Protein AF-A0A3N5W233-F1 (afdb_monomer_lite)

Radius of gyration: 15.21 Å; chains: 1; bounding box: 28×37×39 Å

pLDDT: mean 80.64, std 17.92, range [35.38, 94.81]

Foldseek 3Di:
DDPVQQCQQDDLVLPQQLCQAFAFSNSDGDNDDDPGRPHDVNDVHQDAQCDAQSGRARREDCDDDNRHQWHADSVVRDIDGCNDDDVPPPDDDDD

Sequence (95 aa):
MDPSADHQIPGVDRIAKQLTQYTDRQGNPQTMKDTSHIYGPYLRAIPPQPVGPGQGNTRIASQDAEDVGWIYTPASGQIQANLGITEATAKAVEH

Structure (mmCIF, N/CA/C/O backbone):
data_AF-A0A3N5W233-F1
#
_entry.id   AF-A0A3N5W233-F1
#
loop_
_atom_site.group_PDB
_atom_site.id
_atom_site.type_symbol
_atom_site.label_atom_id
_atom_site.label_alt_id
_atom_site.label_comp_id
_atom_site.label_asym_id
_atom_site.label_entity_id
_atom_site.label_seq_id
_atom_site.pdbx_PDB_ins_code
_atom_site.Cartn_x
_atom_site.Cartn_y
_atom_site.Cartn_z
_atom_site.occupancy
_atom_site.B_iso_or_equiv
_atom_site.auth_seq_id
_atom_site.auth_comp_id
_atom_site.auth_asym_id
_atom_site.auth_atom_id
_atom_site.pdbx_PDB_model_num
ATOM 1 N N . MET A 1 1 ? 15.773 14.139 -23.131 1.00 43.06 1 MET A N 1
ATOM 2 C CA . MET A 1 1 ? 15.397 13.139 -22.114 1.00 43.06 1 MET A CA 1
ATOM 3 C C . MET A 1 1 ? 15.306 13.890 -20.807 1.00 43.06 1 MET A C 1
ATOM 5 O O . MET A 1 1 ? 16.306 14.467 -20.408 1.00 43.06 1 MET A O 1
ATOM 9 N N . ASP A 1 2 ? 14.105 14.011 -20.251 1.00 46.72 2 ASP A N 1
ATOM 10 C CA . ASP A 1 2 ? 13.873 14.742 -19.006 1.00 46.72 2 ASP A CA 1
ATOM 11 C C . ASP A 1 2 ? 14.276 13.850 -17.815 1.00 46.72 2 ASP A C 1
ATOM 13 O O . ASP A 1 2 ? 13.675 12.786 -17.642 1.00 46.72 2 ASP A O 1
ATOM 17 N N . PRO A 1 3 ? 15.294 14.224 -17.019 1.00 51.47 3 PRO A N 1
ATOM 18 C CA . PRO A 1 3 ? 15.717 13.454 -15.852 1.00 51.47 3 PRO 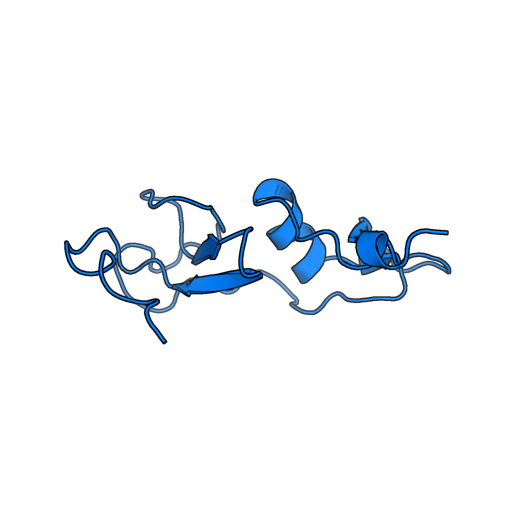A CA 1
ATOM 19 C C . PRO A 1 3 ? 14.697 13.469 -14.696 1.00 51.47 3 PRO A C 1
ATOM 21 O O . PRO A 1 3 ? 14.880 12.724 -13.736 1.00 51.47 3 PRO A O 1
ATOM 24 N N . SER A 1 4 ? 13.610 14.253 -14.767 1.00 54.88 4 SER A N 1
ATOM 25 C CA . SER A 1 4 ? 12.554 14.248 -13.737 1.00 54.88 4 SER A CA 1
ATOM 26 C C . SER A 1 4 ? 11.594 13.057 -13.821 1.00 54.88 4 SER A C 1
ATOM 28 O O . SER A 1 4 ? 10.839 12.823 -12.881 1.00 54.88 4 SER A O 1
ATOM 30 N N . ALA A 1 5 ? 11.604 12.281 -14.911 1.00 49.09 5 ALA A N 1
ATOM 31 C CA . ALA A 1 5 ? 10.666 11.167 -15.092 1.00 49.09 5 ALA A CA 1
ATOM 32 C C . ALA A 1 5 ? 11.074 9.866 -14.368 1.00 49.09 5 ALA A C 1
ATOM 34 O O . ALA A 1 5 ? 10.263 8.948 -14.273 1.00 49.09 5 ALA A O 1
ATOM 35 N N . ASP A 1 6 ? 12.305 9.775 -13.850 1.00 52.38 6 ASP A N 1
ATOM 36 C CA . ASP A 1 6 ? 12.841 8.550 -13.230 1.00 52.38 6 ASP A CA 1
ATOM 37 C C . ASP A 1 6 ? 12.313 8.288 -11.800 1.00 52.38 6 ASP A C 1
ATOM 39 O O . ASP A 1 6 ? 12.488 7.191 -11.278 1.00 52.38 6 ASP A O 1
ATOM 43 N N . HIS A 1 7 ? 11.627 9.250 -11.170 1.00 56.12 7 HIS A N 1
ATOM 44 C CA . HIS A 1 7 ? 11.050 9.101 -9.825 1.00 56.12 7 HIS A CA 1
ATOM 45 C C . HIS A 1 7 ? 9.551 9.415 -9.829 1.00 56.12 7 HIS A C 1
ATOM 47 O O . HIS A 1 7 ? 9.091 10.342 -9.163 1.00 56.12 7 HIS A O 1
ATOM 53 N N . GLN A 1 8 ? 8.763 8.659 -10.597 1.00 62.66 8 GLN A N 1
ATOM 54 C CA . GLN A 1 8 ? 7.311 8.750 -10.455 1.00 62.66 8 GLN A CA 1
ATOM 55 C C . GLN A 1 8 ? 6.912 8.225 -9.079 1.00 62.66 8 GLN A C 1
ATOM 57 O O . GLN A 1 8 ? 7.057 7.034 -8.791 1.00 62.66 8 GLN A O 1
ATOM 62 N N . ILE A 1 9 ? 6.416 9.122 -8.225 1.00 68.94 9 ILE A N 1
ATOM 63 C CA . ILE A 1 9 ? 5.939 8.716 -6.911 1.00 68.94 9 ILE A CA 1
ATOM 64 C C 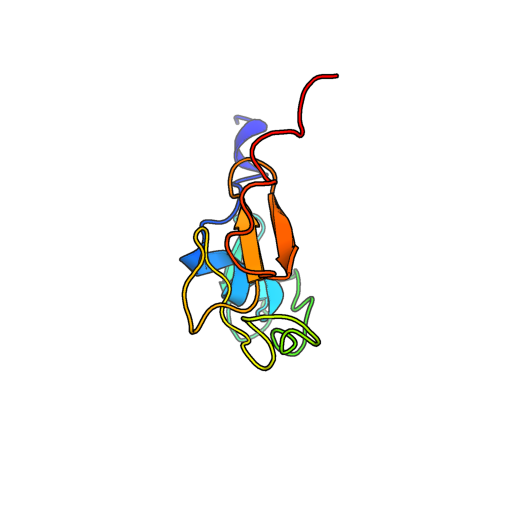. ILE A 1 9 ? 4.724 7.798 -7.113 1.00 68.94 9 ILE A C 1
ATOM 66 O O . ILE A 1 9 ? 3.8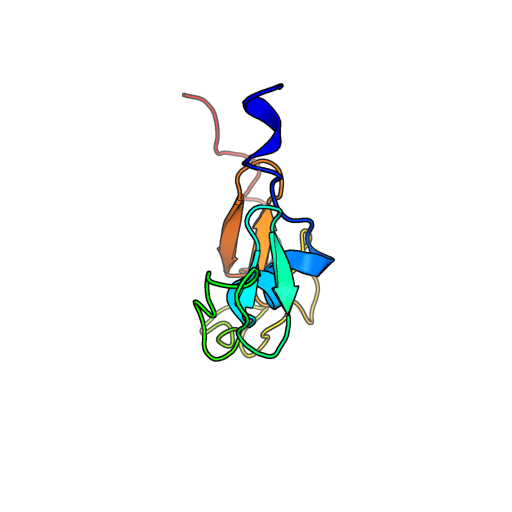14 8.143 -7.875 1.00 68.94 9 ILE A O 1
ATOM 70 N N . PRO A 1 10 ? 4.715 6.608 -6.493 1.00 73.00 10 PRO A N 1
ATOM 71 C CA . PRO A 1 10 ? 3.625 5.664 -6.648 1.00 73.00 10 PRO A CA 1
ATOM 72 C C . PRO A 1 10 ? 2.258 6.268 -6.345 1.00 73.00 10 PRO A C 1
ATOM 74 O O . PRO A 1 10 ? 2.078 7.009 -5.386 1.00 73.00 10 PRO A O 1
ATOM 77 N N . GLY A 1 11 ? 1.255 5.883 -7.130 1.00 80.94 11 GLY A N 1
ATOM 78 C CA . GLY A 1 11 ? -0.131 6.031 -6.701 1.00 80.94 11 GLY A CA 1
ATOM 79 C C . GLY A 1 11 ? -0.440 5.070 -5.550 1.00 80.94 11 GLY A C 1
ATOM 80 O O . GLY A 1 11 ? 0.161 3.997 -5.442 1.00 80.94 11 GLY A O 1
ATOM 81 N N . VAL A 1 12 ? -1.425 5.425 -4.726 1.00 82.69 12 VAL A N 1
ATOM 82 C CA . VAL A 1 12 ? -1.901 4.616 -3.587 1.00 82.69 12 VAL A CA 1
ATOM 83 C C . VAL A 1 12 ? -2.259 3.185 -4.010 1.00 82.69 12 VAL A C 1
ATOM 85 O O . VAL A 1 12 ? -1.934 2.231 -3.315 1.00 82.69 12 VAL A O 1
ATOM 88 N N . ASP A 1 13 ? -2.833 3.003 -5.199 1.00 82.81 13 ASP A N 1
ATOM 89 C CA . ASP A 1 13 ? -3.224 1.676 -5.702 1.00 82.81 13 ASP A CA 1
ATOM 90 C C . ASP A 1 13 ? -2.037 0.813 -6.167 1.00 82.81 13 ASP A C 1
ATOM 92 O O . ASP A 1 13 ? -2.177 -0.388 -6.429 1.00 82.81 13 ASP A O 1
ATOM 96 N N . ARG A 1 14 ? -0.853 1.421 -6.319 1.00 88.81 14 ARG A N 1
ATOM 97 C CA . ARG A 1 14 ? 0.356 0.767 -6.839 1.00 88.81 14 ARG A CA 1
ATOM 98 C C . ARG A 1 14 ? 1.388 0.491 -5.758 1.00 88.81 14 ARG A C 1
ATOM 100 O O . ARG A 1 14 ? 2.111 -0.493 -5.903 1.00 88.81 14 ARG A O 1
ATOM 107 N N . ILE A 1 15 ? 1.428 1.280 -4.682 1.00 91.50 15 ILE A N 1
ATOM 108 C CA . ILE A 1 15 ? 2.463 1.155 -3.646 1.00 91.50 15 ILE A CA 1
ATOM 109 C C . ILE A 1 15 ? 2.508 -0.253 -3.045 1.00 91.50 15 ILE A C 1
ATOM 111 O O . ILE A 1 15 ? 3.577 -0.853 -2.962 1.00 91.50 15 ILE A O 1
ATOM 115 N N . ALA A 1 16 ? 1.352 -0.845 -2.729 1.00 92.44 16 ALA A N 1
ATOM 116 C CA . ALA A 1 16 ? 1.305 -2.193 -2.168 1.00 92.44 16 ALA A CA 1
ATOM 117 C C . ALA A 1 16 ? 1.913 -3.228 -3.130 1.00 92.44 16 ALA A C 1
ATOM 119 O O . ALA A 1 16 ? 2.669 -4.103 -2.708 1.00 92.44 16 ALA A O 1
ATOM 120 N N . LYS A 1 17 ? 1.646 -3.088 -4.434 1.00 92.94 17 LYS A N 1
ATOM 121 C CA . LYS A 1 17 ? 2.196 -3.964 -5.476 1.00 92.94 17 LYS A CA 1
ATOM 122 C C . LYS A 1 17 ? 3.694 -3.745 -5.651 1.00 92.94 17 LYS A C 1
ATOM 124 O O . LYS A 1 17 ? 4.427 -4.712 -5.736 1.00 92.94 17 LYS A O 1
ATOM 129 N N . GLN A 1 18 ? 4.173 -2.508 -5.660 1.00 92.12 18 GLN A N 1
ATOM 130 C CA . GLN A 1 18 ? 5.603 -2.222 -5.827 1.00 92.12 18 GLN A CA 1
ATOM 131 C C . GLN A 1 18 ? 6.447 -2.648 -4.619 1.00 92.12 18 GLN A C 1
ATOM 133 O O . GLN A 1 18 ? 7.610 -3.000 -4.778 1.00 92.12 18 GLN A O 1
ATOM 138 N N . LEU A 1 19 ? 5.870 -2.660 -3.413 1.00 92.56 19 LEU A N 1
ATOM 139 C CA . LEU A 1 19 ? 6.548 -3.179 -2.224 1.00 92.56 19 LEU A CA 1
ATOM 140 C C . LEU A 1 19 ? 6.622 -4.712 -2.213 1.00 92.56 19 LEU A C 1
ATOM 142 O O . LEU A 1 19 ? 7.597 -5.267 -1.708 1.00 92.56 19 LEU A O 1
ATOM 146 N N . THR A 1 20 ? 5.603 -5.390 -2.750 1.00 94.81 20 THR A N 1
ATOM 147 C CA . THR A 1 20 ? 5.438 -6.855 -2.646 1.00 94.81 20 THR A CA 1
ATOM 148 C C . THR A 1 20 ? 5.744 -7.628 -3.929 1.00 94.81 20 THR A C 1
ATOM 150 O O . THR A 1 20 ? 5.828 -8.854 -3.896 1.00 94.81 20 THR A O 1
ATOM 153 N N . GLN A 1 21 ? 5.940 -6.941 -5.053 1.00 94.38 21 GLN A N 1
ATOM 154 C CA . GLN A 1 21 ? 6.250 -7.520 -6.359 1.00 94.38 21 GLN A CA 1
ATOM 155 C C . GLN A 1 21 ? 7.567 -6.960 -6.910 1.00 94.38 21 GLN A C 1
ATOM 157 O O . GLN A 1 21 ? 8.140 -6.021 -6.358 1.00 94.38 21 GLN A O 1
ATOM 162 N N . TYR A 1 22 ? 8.043 -7.536 -8.013 1.00 93.69 22 TYR A N 1
ATOM 163 C CA . TYR A 1 22 ? 9.194 -7.004 -8.731 1.00 93.69 22 TYR A CA 1
ATOM 164 C C . TYR A 1 22 ? 8.805 -5.757 -9.521 1.00 93.69 22 TYR A C 1
ATOM 166 O O . TYR A 1 22 ? 7.682 -5.693 -10.012 1.00 93.69 22 TYR A O 1
ATOM 174 N N . THR A 1 23 ? 9.702 -4.788 -9.690 1.00 92.19 23 THR A N 1
ATOM 175 C CA . THR A 1 23 ? 9.440 -3.584 -10.489 1.00 92.19 23 THR A CA 1
ATOM 176 C C . THR A 1 23 ? 10.509 -3.317 -11.536 1.00 92.19 23 THR A C 1
ATOM 178 O O . THR A 1 23 ? 11.667 -3.704 -11.367 1.00 92.19 23 THR A O 1
ATOM 181 N N . ASP A 1 24 ? 10.117 -2.651 -12.623 1.00 90.50 24 ASP A N 1
ATOM 182 C CA . ASP A 1 24 ? 11.034 -2.073 -13.610 1.00 90.50 24 ASP A CA 1
ATOM 183 C C . ASP A 1 24 ? 11.501 -0.663 -13.195 1.00 90.50 24 ASP A C 1
ATOM 185 O O . ASP A 1 24 ? 11.150 -0.160 -12.122 1.00 90.50 24 ASP A O 1
ATOM 189 N N . ARG A 1 25 ? 12.303 -0.007 -14.045 1.00 88.44 25 ARG A N 1
ATOM 190 C CA . ARG A 1 25 ? 12.788 1.365 -13.805 1.00 88.44 25 ARG A CA 1
ATOM 191 C C . ARG A 1 25 ? 11.658 2.405 -13.775 1.00 88.44 25 ARG A C 1
ATOM 193 O O . ARG A 1 25 ? 11.836 3.468 -13.199 1.00 88.44 25 ARG A O 1
ATOM 200 N N . GLN A 1 26 ? 10.504 2.108 -14.367 1.00 85.38 26 GLN A N 1
ATOM 201 C CA . GLN A 1 26 ? 9.320 2.968 -14.371 1.00 85.38 26 GLN A CA 1
ATOM 202 C C . GLN A 1 26 ? 8.365 2.652 -13.201 1.00 85.38 26 GLN A C 1
ATOM 204 O O . GLN A 1 26 ? 7.308 3.269 -13.073 1.00 85.38 26 GLN A O 1
ATOM 209 N N . GLY A 1 27 ? 8.707 1.688 -12.339 1.00 86.19 27 GLY A N 1
ATOM 210 C CA . GLY A 1 27 ? 7.873 1.268 -11.218 1.00 86.19 27 GLY A CA 1
ATOM 211 C C . GLY A 1 27 ? 6.687 0.385 -11.620 1.00 86.19 27 GLY A C 1
ATOM 212 O O . GLY A 1 27 ? 5.731 0.265 -10.848 1.00 86.19 27 GLY A O 1
ATOM 213 N N . ASN A 1 28 ? 6.688 -0.237 -12.800 1.00 89.88 28 ASN A N 1
ATOM 214 C CA . ASN A 1 28 ? 5.653 -1.200 -13.169 1.00 89.88 28 ASN A CA 1
ATOM 215 C C . ASN A 1 28 ? 5.834 -2.504 -12.394 1.00 89.88 28 ASN A C 1
ATOM 217 O O . ASN A 1 28 ? 6.931 -3.047 -12.422 1.00 89.88 28 ASN A O 1
ATOM 221 N N . PRO A 1 29 ? 4.808 -2.996 -11.670 1.00 92.38 29 PRO A N 1
ATOM 222 C CA . PRO A 1 29 ? 4.952 -4.185 -10.845 1.00 92.38 29 PRO A CA 1
ATOM 223 C C . PRO A 1 29 ? 4.667 -5.476 -11.626 1.00 92.38 29 PRO A C 1
ATOM 225 O O . PRO A 1 29 ? 3.693 -5.555 -12.374 1.00 92.38 29 PRO A O 1
ATOM 228 N N . GLN A 1 30 ? 5.437 -6.527 -11.348 1.00 92.81 30 GLN A N 1
ATOM 229 C CA . GLN A 1 30 ? 5.295 -7.857 -11.931 1.00 92.81 30 GLN A CA 1
ATOM 230 C C . GLN A 1 30 ? 5.549 -8.960 -10.899 1.00 92.81 30 GLN A C 1
ATOM 232 O O . GLN A 1 30 ? 6.456 -8.881 -10.075 1.00 92.81 30 GLN A O 1
ATOM 237 N N . THR A 1 31 ? 4.733 -10.012 -10.930 1.00 91.62 31 THR A N 1
ATOM 238 C CA . THR A 1 31 ? 4.781 -11.101 -9.940 1.00 91.62 31 THR A CA 1
ATOM 239 C C . THR A 1 31 ? 6.048 -11.952 -10.044 1.00 91.62 31 THR A C 1
ATOM 241 O O . THR A 1 31 ? 6.522 -12.475 -9.041 1.00 91.62 31 THR A O 1
ATOM 244 N N . MET A 1 32 ? 6.609 -12.088 -11.246 1.00 91.56 32 MET A N 1
ATOM 245 C CA . MET A 1 32 ? 7.827 -12.855 -11.504 1.00 91.56 32 MET A CA 1
ATOM 246 C C . MET A 1 32 ? 8.953 -11.929 -11.946 1.00 91.56 32 MET A C 1
ATOM 248 O O . MET A 1 32 ? 8.726 -10.979 -12.694 1.00 91.56 32 MET A O 1
ATOM 252 N N . LYS A 1 33 ? 10.172 -12.234 -11.502 1.00 89.88 33 LYS A N 1
ATOM 253 C CA . LYS A 1 33 ? 11.371 -11.511 -11.917 1.00 89.88 33 LYS A CA 1
ATOM 254 C C . LYS A 1 33 ? 11.683 -11.798 -13.383 1.00 89.88 33 LYS A C 1
ATOM 256 O O . LYS A 1 33 ? 11.688 -12.958 -13.790 1.00 89.88 33 LYS A O 1
ATOM 261 N N . ASP A 1 34 ? 12.020 -10.759 -14.138 1.00 92.19 34 ASP A N 1
ATOM 262 C CA . ASP A 1 34 ? 12.550 -10.881 -15.496 1.00 92.19 34 ASP A CA 1
ATOM 263 C C . ASP A 1 34 ? 13.734 -9.922 -15.718 1.00 92.19 34 ASP A C 1
ATOM 265 O O . ASP A 1 34 ? 14.290 -9.362 -14.770 1.00 92.19 34 ASP A O 1
ATOM 269 N N . THR A 1 35 ? 14.163 -9.768 -16.972 1.00 92.81 35 THR A N 1
ATOM 270 C CA . THR A 1 35 ? 15.291 -8.904 -17.349 1.00 92.81 35 THR A CA 1
ATOM 271 C C . THR A 1 35 ? 15.020 -7.407 -17.162 1.00 92.81 35 THR A C 1
ATOM 273 O O . THR A 1 35 ? 15.971 -6.636 -17.075 1.00 92.81 35 THR A O 1
ATOM 276 N N . SER A 1 36 ? 13.754 -6.991 -17.117 1.00 92.25 36 SER A N 1
ATOM 277 C CA . SER A 1 36 ? 13.301 -5.603 -16.935 1.00 92.25 36 SER A CA 1
ATOM 278 C C . SER A 1 36 ? 12.859 -5.294 -15.499 1.00 92.25 36 SER A C 1
ATOM 280 O O . SER A 1 36 ? 13.169 -4.223 -14.982 1.00 92.25 36 SER A O 1
ATOM 282 N N . HIS A 1 37 ? 12.195 -6.236 -14.832 1.00 92.81 37 HIS A N 1
ATOM 283 C CA . HIS A 1 37 ? 11.651 -6.151 -13.483 1.00 92.81 37 HIS A CA 1
ATOM 284 C C . HIS A 1 37 ? 12.674 -6.666 -12.468 1.00 92.81 37 HIS A C 1
ATOM 286 O O . HIS A 1 37 ? 12.522 -7.736 -11.873 1.00 92.81 37 HIS A O 1
ATOM 292 N N . ILE A 1 38 ? 13.781 -5.938 -12.332 1.00 92.50 38 ILE A N 1
ATOM 293 C CA . ILE A 1 38 ? 14.945 -6.370 -11.544 1.00 92.50 38 ILE A CA 1
ATOM 294 C C . ILE A 1 38 ? 14.901 -5.922 -10.080 1.00 92.50 38 ILE A C 1
ATOM 296 O O . ILE A 1 38 ? 15.668 -6.447 -9.267 1.00 92.50 38 ILE A O 1
ATOM 300 N N . TYR A 1 39 ? 14.034 -4.965 -9.752 1.00 90.25 39 TYR A N 1
ATOM 301 C CA . TYR A 1 39 ? 13.904 -4.371 -8.425 1.00 90.25 39 TYR A CA 1
ATOM 302 C C . TYR A 1 39 ? 12.859 -5.122 -7.592 1.00 90.25 39 TYR A C 1
ATOM 304 O O . TYR A 1 39 ? 11.897 -5.632 -8.151 1.00 90.25 39 TYR A O 1
ATOM 312 N N . GLY A 1 40 ? 13.026 -5.189 -6.269 1.00 88.56 40 GLY A N 1
ATOM 313 C CA . GLY A 1 40 ? 12.075 -5.853 -5.366 1.00 88.56 40 GLY A CA 1
ATOM 314 C C . GLY A 1 40 ? 12.078 -7.397 -5.419 1.00 88.56 40 GLY A C 1
ATOM 315 O O . GLY A 1 40 ? 13.006 -7.993 -5.979 1.00 88.56 40 GLY A O 1
ATOM 316 N N . PRO A 1 41 ? 11.066 -8.053 -4.806 1.00 91.88 41 PRO A N 1
ATOM 317 C CA . PRO A 1 41 ? 10.134 -7.480 -3.835 1.00 91.88 41 PRO A CA 1
ATOM 318 C C . PRO A 1 41 ? 10.875 -7.058 -2.562 1.00 91.88 41 PRO A C 1
ATOM 320 O O . PRO A 1 41 ? 11.805 -7.727 -2.111 1.00 91.88 41 PRO A O 1
ATOM 323 N N . TYR A 1 42 ? 10.473 -5.931 -1.986 1.00 90.94 42 TYR A N 1
ATOM 324 C CA . TYR A 1 42 ? 11.105 -5.374 -0.786 1.00 90.94 42 TYR A CA 1
ATOM 325 C C . TYR A 1 42 ? 10.491 -5.939 0.496 1.00 90.94 42 TYR A C 1
ATOM 327 O O . TYR A 1 42 ? 11.164 -6.064 1.518 1.00 90.94 42 TYR A O 1
ATOM 335 N N . LEU A 1 43 ? 9.217 -6.321 0.423 1.00 91.94 43 LEU A N 1
ATOM 336 C CA . LEU A 1 43 ? 8.459 -6.981 1.474 1.00 91.94 43 LEU A CA 1
ATOM 337 C C . LEU A 1 43 ? 7.906 -8.310 0.951 1.00 91.94 43 LEU A C 1
ATOM 339 O O . LEU A 1 43 ? 7.492 -8.413 -0.200 1.00 91.94 43 LEU A O 1
ATOM 343 N N . ARG A 1 44 ? 7.840 -9.330 1.816 1.00 91.69 44 ARG A N 1
ATOM 344 C CA . ARG A 1 44 ? 7.182 -10.611 1.482 1.00 91.69 44 ARG A CA 1
ATOM 345 C C . ARG A 1 44 ? 5.659 -10.477 1.398 1.00 91.69 44 ARG A C 1
ATOM 347 O O . ARG A 1 44 ? 5.018 -11.173 0.624 1.00 91.69 44 ARG A O 1
ATOM 354 N N . ALA A 1 45 ? 5.104 -9.606 2.230 1.00 92.81 45 ALA A N 1
ATOM 355 C CA . ALA A 1 45 ? 3.709 -9.192 2.281 1.00 92.81 45 ALA A CA 1
ATOM 356 C C . ALA A 1 45 ? 3.651 -7.860 3.042 1.00 92.81 45 ALA A C 1
ATOM 358 O O . ALA A 1 45 ? 4.598 -7.533 3.767 1.00 92.81 45 ALA A O 1
ATOM 359 N N . ILE A 1 46 ? 2.558 -7.105 2.914 1.00 93.69 46 ILE A N 1
ATOM 360 C CA . ILE A 1 46 ? 2.365 -5.927 3.765 1.00 93.69 46 ILE A CA 1
ATOM 361 C C . ILE A 1 46 ? 2.130 -6.407 5.203 1.00 93.69 46 ILE A C 1
ATOM 363 O O . ILE A 1 46 ? 1.220 -7.213 5.420 1.00 93.69 46 ILE A O 1
ATOM 367 N N . PRO A 1 47 ? 2.951 -5.977 6.179 1.00 93.12 47 PRO A N 1
ATOM 368 C CA . PRO A 1 47 ? 2.769 -6.399 7.556 1.00 93.12 47 PRO A CA 1
ATOM 369 C C . PRO A 1 47 ? 1.435 -5.867 8.097 1.00 93.12 47 PRO A C 1
ATOM 371 O O . PRO A 1 47 ? 1.060 -4.732 7.783 1.00 93.12 47 PRO A O 1
ATOM 374 N N . PRO A 1 48 ? 0.719 -6.651 8.919 1.00 94.12 48 PRO A N 1
ATOM 375 C CA . PRO A 1 48 ? -0.428 -6.130 9.643 1.00 94.12 48 PRO A CA 1
ATOM 376 C C . PRO A 1 48 ? 0.034 -5.024 10.592 1.00 94.12 48 PRO A C 1
ATOM 378 O O . PRO A 1 48 ? 1.092 -5.138 11.220 1.00 94.12 48 PRO A O 1
ATOM 381 N N . GLN A 1 49 ? -0.748 -3.953 10.706 1.00 91.12 49 GLN A N 1
ATOM 382 C CA . GLN A 1 49 ? -0.441 -2.886 11.649 1.00 91.12 49 GLN A CA 1
ATOM 383 C C . GLN A 1 49 ? -0.448 -3.451 13.084 1.00 91.12 49 GLN A C 1
ATOM 385 O O . GLN A 1 49 ? -1.411 -4.114 13.477 1.00 91.12 49 GLN A O 1
ATOM 390 N N . PRO A 1 50 ? 0.601 -3.215 13.891 1.00 87.38 50 PRO A N 1
ATOM 391 C CA . PRO A 1 50 ? 0.741 -3.887 15.182 1.00 87.38 50 PRO A CA 1
ATOM 392 C C . PRO A 1 50 ? -0.149 -3.304 16.288 1.00 87.38 50 PRO A C 1
ATOM 394 O O . PRO A 1 50 ? -0.470 -4.018 17.235 1.00 87.38 50 PRO A O 1
ATOM 397 N N . VAL A 1 51 ? -0.527 -2.025 16.198 1.00 84.38 51 VAL A N 1
ATOM 398 C CA . VAL A 1 51 ? -1.214 -1.268 17.262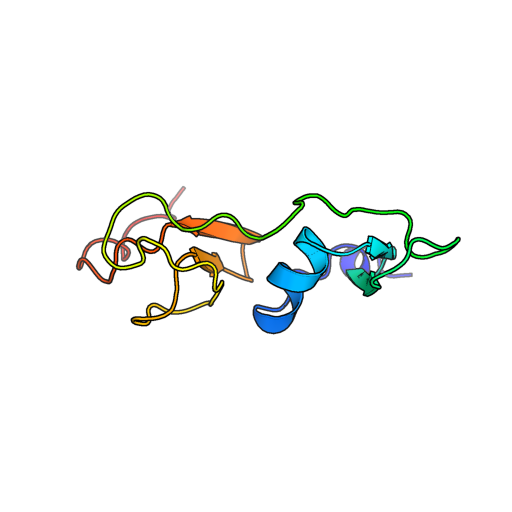 1.00 84.38 51 VAL A CA 1
ATOM 399 C C . VAL A 1 51 ? -2.164 -0.221 16.683 1.00 84.38 51 VAL A C 1
ATOM 401 O O . VAL A 1 51 ? -1.932 0.241 15.572 1.00 84.38 51 VAL A O 1
ATOM 404 N N . GLY A 1 52 ? -3.153 0.226 17.461 1.00 82.62 52 GLY A N 1
ATOM 405 C CA . GLY A 1 52 ? -4.052 1.333 17.101 1.00 82.62 52 GLY A CA 1
ATOM 406 C C . GLY A 1 52 ? -5.339 0.893 16.386 1.00 82.62 52 GLY A C 1
ATOM 407 O O . GLY A 1 52 ? -5.591 -0.303 16.271 1.00 82.62 52 GLY A O 1
ATOM 408 N N . PRO A 1 53 ? -6.168 1.842 15.915 1.00 83.50 53 PRO A N 1
ATOM 409 C CA . PRO A 1 53 ? -7.459 1.550 15.285 1.00 83.50 53 PRO A CA 1
ATOM 410 C C . PRO A 1 53 ? -7.362 0.669 14.035 1.00 83.50 53 PRO A C 1
ATOM 412 O O . PRO A 1 53 ? -8.224 -0.174 13.821 1.00 83.50 53 PRO A O 1
ATOM 415 N N . GLY A 1 54 ? -6.289 0.807 13.250 1.00 83.50 54 GLY A N 1
ATOM 416 C CA . GLY A 1 54 ? -6.022 -0.057 12.098 1.00 83.50 54 GLY A CA 1
ATOM 417 C C . GLY A 1 54 ? -5.319 -1.378 12.436 1.00 83.50 54 GLY A C 1
ATOM 418 O O . GLY A 1 54 ? -4.818 -2.045 11.532 1.00 83.50 54 GLY A O 1
ATOM 419 N N . GLN A 1 55 ? -5.218 -1.767 13.715 1.00 87.88 55 GLN A N 1
ATOM 420 C CA . GLN A 1 55 ? -4.510 -2.981 14.131 1.00 87.88 55 GLN A CA 1
ATOM 421 C C . GLN A 1 55 ? -5.014 -4.225 13.386 1.00 87.88 55 GLN A C 1
ATOM 423 O O . GLN A 1 55 ? -6.209 -4.474 13.273 1.00 87.88 55 GLN A O 1
ATOM 428 N N . GLY A 1 56 ? -4.074 -5.037 12.902 1.00 90.81 56 GLY A N 1
ATOM 429 C CA . GLY A 1 56 ? -4.369 -6.242 12.127 1.00 90.81 56 GLY A CA 1
ATOM 430 C C . GLY A 1 56 ? -4.598 -5.986 10.634 1.00 90.81 56 GLY A C 1
ATOM 431 O O . GLY A 1 56 ? -4.436 -6.916 9.842 1.00 90.81 56 GLY A O 1
ATOM 432 N N . ASN A 1 57 ? -4.883 -4.747 10.221 1.00 93.56 57 ASN A N 1
ATOM 433 C CA . ASN A 1 57 ? -5.087 -4.414 8.815 1.00 93.56 57 ASN A CA 1
ATOM 434 C C . ASN A 1 57 ? -3.760 -4.327 8.054 1.00 93.56 57 ASN A C 1
ATOM 436 O O . ASN A 1 57 ? -2.733 -3.887 8.571 1.00 93.56 57 ASN A O 1
ATOM 440 N N . THR A 1 58 ? -3.799 -4.724 6.783 1.00 94.69 58 THR A N 1
ATOM 441 C CA . THR A 1 58 ? -2.650 -4.719 5.859 1.00 94.69 58 THR A CA 1
ATOM 442 C C . THR A 1 58 ? -2.851 -3.767 4.680 1.00 94.69 58 THR A C 1
ATOM 444 O O . THR A 1 58 ? -1.940 -3.571 3.877 1.00 94.69 58 THR A O 1
ATOM 447 N N . ARG A 1 59 ? -4.037 -3.164 4.547 1.00 94.00 59 ARG A N 1
ATOM 448 C CA . ARG A 1 59 ? -4.347 -2.248 3.449 1.00 94.00 59 ARG A CA 1
ATOM 449 C C . ARG A 1 59 ? -3.598 -0.929 3.631 1.00 94.00 59 ARG A C 1
ATOM 451 O O . ARG A 1 59 ? -3.552 -0.377 4.731 1.00 94.00 59 ARG A O 1
ATOM 458 N N . ILE A 1 60 ? -3.050 -0.429 2.525 1.00 93.00 60 ILE A N 1
ATOM 459 C CA . ILE A 1 60 ? -2.435 0.896 2.422 1.00 93.00 60 ILE A CA 1
ATOM 460 C C . ILE A 1 60 ? -3.416 1.821 1.692 1.00 93.00 60 ILE A C 1
ATOM 462 O O . ILE A 1 60 ? -3.918 1.449 0.630 1.00 93.00 60 ILE A O 1
ATOM 466 N N . ALA A 1 61 ? -3.686 3.008 2.235 1.00 92.12 61 ALA A N 1
ATOM 467 C CA . ALA A 1 61 ? -4.534 4.023 1.605 1.00 92.12 61 ALA A CA 1
ATOM 468 C C . ALA A 1 61 ? -3.987 5.442 1.836 1.00 92.12 61 ALA A C 1
ATOM 470 O O . ALA A 1 61 ? -3.103 5.638 2.661 1.00 92.12 61 ALA A O 1
ATOM 471 N N . SER A 1 62 ? -4.497 6.449 1.121 1.00 90.69 62 SER A N 1
ATOM 472 C CA . SER A 1 62 ? -4.156 7.864 1.371 1.00 90.69 62 SER A CA 1
ATOM 473 C C . SER A 1 62 ? -5.003 8.525 2.455 1.00 90.69 62 SER A C 1
ATOM 475 O O . SER A 1 62 ? -4.715 9.652 2.850 1.00 90.69 62 SER A O 1
ATOM 477 N N . GLN A 1 63 ? -6.063 7.858 2.902 1.00 88.44 63 GLN A N 1
ATOM 478 C CA . GLN A 1 63 ? -7.013 8.363 3.884 1.00 88.44 63 GLN A CA 1
ATOM 479 C C . GLN A 1 63 ? -7.329 7.269 4.899 1.00 88.44 63 GLN A C 1
ATOM 481 O O . GLN A 1 63 ? -7.221 6.080 4.588 1.00 88.44 63 GLN A O 1
ATOM 486 N N . ASP A 1 64 ? -7.699 7.697 6.103 1.00 87.62 64 ASP A N 1
ATOM 487 C CA . ASP A 1 64 ? -8.150 6.814 7.174 1.00 87.62 64 ASP A CA 1
ATOM 488 C C . ASP A 1 64 ? -9.468 6.114 6.801 1.00 87.62 64 ASP A C 1
ATOM 490 O O . ASP A 1 64 ? -10.368 6.728 6.224 1.00 87.62 64 ASP A O 1
ATOM 494 N N . ALA A 1 65 ? -9.556 4.825 7.127 1.00 87.81 65 ALA A N 1
ATOM 495 C CA . ALA A 1 65 ? -10.751 3.994 7.041 1.00 87.81 65 ALA A CA 1
ATOM 496 C C . ALA A 1 65 ? -10.591 2.750 7.937 1.00 87.81 65 ALA A C 1
ATOM 498 O O . ALA A 1 65 ? -9.473 2.334 8.245 1.00 87.81 65 ALA A O 1
ATOM 499 N N . GLU A 1 66 ? -11.711 2.121 8.308 1.00 84.44 66 GLU A N 1
ATOM 500 C CA . GLU A 1 66 ? -11.743 0.979 9.242 1.00 84.44 66 GLU A CA 1
ATOM 501 C C . GLU A 1 66 ? -10.915 -0.234 8.784 1.00 84.44 66 GLU A C 1
ATOM 503 O O . GLU A 1 66 ? -10.432 -1.002 9.614 1.00 84.44 66 GLU A O 1
ATOM 508 N N . ASP A 1 67 ? -10.721 -0.413 7.476 1.00 89.81 67 ASP A N 1
ATOM 509 C CA . ASP A 1 67 ? -9.962 -1.522 6.896 1.00 89.81 67 ASP A CA 1
ATOM 510 C C . ASP A 1 67 ? -8.520 -1.142 6.510 1.00 89.81 67 ASP A C 1
ATOM 512 O O . ASP A 1 67 ? -7.809 -1.945 5.901 1.00 89.81 67 ASP A O 1
ATOM 516 N N . VAL A 1 68 ? -8.064 0.066 6.863 1.00 91.62 68 VAL A N 1
ATOM 517 C CA . VAL A 1 68 ? -6.739 0.600 6.517 1.00 91.62 68 VAL A CA 1
ATOM 518 C C . VAL A 1 68 ? -5.779 0.486 7.696 1.00 91.62 68 VAL A C 1
ATOM 520 O O . VAL A 1 68 ? -6.049 0.983 8.785 1.00 91.62 68 VAL A O 1
ATOM 523 N N . GLY A 1 69 ? -4.624 -0.144 7.458 1.00 91.88 69 GLY A N 1
ATOM 524 C CA . GLY A 1 69 ? -3.540 -0.263 8.443 1.00 91.88 69 GLY A CA 1
ATOM 525 C C . GLY A 1 69 ? -2.401 0.744 8.237 1.00 91.88 69 GLY A C 1
ATOM 526 O O . GLY A 1 69 ? -1.633 1.053 9.148 1.00 91.88 69 GLY A O 1
ATOM 527 N N . TRP A 1 70 ? -2.260 1.280 7.024 1.00 92.62 70 TRP A N 1
ATOM 528 C CA . TRP A 1 70 ? -1.145 2.161 6.681 1.00 92.62 70 TRP A CA 1
ATOM 529 C C . TRP A 1 70 ? -1.617 3.345 5.846 1.00 92.62 70 TRP A C 1
ATOM 531 O O . TRP A 1 70 ? -2.282 3.170 4.824 1.00 92.62 70 TRP A O 1
ATOM 541 N N . ILE A 1 71 ? -1.223 4.548 6.255 1.00 91.81 71 ILE A N 1
ATOM 542 C CA . ILE A 1 71 ? -1.465 5.778 5.505 1.00 91.81 71 ILE A CA 1
ATOM 543 C C . ILE A 1 71 ? -0.240 6.084 4.653 1.00 91.81 71 ILE A C 1
ATOM 545 O O . ILE A 1 71 ? 0.876 6.174 5.165 1.00 91.81 71 ILE A O 1
ATOM 549 N N . TYR A 1 72 ? -0.457 6.244 3.353 1.00 92.12 72 TYR A N 1
ATOM 550 C CA . TYR A 1 72 ? 0.557 6.593 2.371 1.00 92.12 72 TYR A CA 1
ATOM 551 C C . TYR A 1 72 ? 0.303 7.981 1.789 1.00 92.12 72 TYR A C 1
ATOM 553 O O . TYR A 1 72 ? -0.785 8.255 1.286 1.00 92.12 72 TYR A O 1
ATOM 561 N N . THR A 1 73 ? 1.328 8.831 1.799 1.00 89.56 73 THR A N 1
ATOM 562 C CA . THR A 1 73 ? 1.269 10.193 1.255 1.00 89.56 73 THR A CA 1
ATOM 563 C C . THR A 1 73 ? 2.017 10.256 -0.083 1.00 89.56 73 THR A C 1
ATOM 565 O O . THR A 1 73 ? 3.248 10.323 -0.078 1.00 89.56 73 THR A O 1
ATOM 568 N N . PRO A 1 74 ? 1.326 10.295 -1.245 1.00 82.81 74 PRO A N 1
ATOM 569 C CA . PRO A 1 74 ? 1.980 10.260 -2.558 1.00 82.81 74 PRO A CA 1
ATOM 570 C C . PRO A 1 74 ? 2.850 11.479 -2.868 1.00 82.81 74 PRO A C 1
ATOM 572 O O . PRO A 1 74 ? 3.680 11.419 -3.756 1.00 82.81 74 PRO A O 1
ATOM 575 N N . ALA A 1 75 ? 2.675 12.604 -2.174 1.00 82.50 75 ALA A N 1
ATOM 576 C CA . ALA A 1 75 ? 3.533 13.770 -2.385 1.00 82.50 75 ALA A CA 1
ATOM 577 C C . ALA A 1 75 ? 4.939 13.583 -1.784 1.00 82.50 75 ALA A C 1
ATOM 579 O O . ALA A 1 75 ? 5.903 14.144 -2.293 1.00 82.50 75 ALA A O 1
ATOM 580 N N . SER A 1 76 ? 5.058 12.801 -0.705 1.00 82.75 76 SER A N 1
ATOM 581 C CA . SER A 1 76 ? 6.304 12.623 0.054 1.00 82.75 76 SER A CA 1
ATOM 582 C C . SER A 1 76 ? 6.848 11.195 0.022 1.00 82.75 76 SER A C 1
ATOM 584 O O . SER A 1 76 ? 7.977 10.959 0.443 1.00 82.75 76 SER A O 1
ATOM 586 N N . GLY A 1 77 ? 6.054 10.224 -0.435 1.00 84.50 77 GLY A N 1
ATOM 587 C CA . GLY A 1 77 ? 6.401 8.806 -0.380 1.00 84.50 77 GLY A CA 1
ATOM 588 C C . GLY A 1 77 ? 6.373 8.211 1.034 1.00 84.50 77 GLY A C 1
ATOM 589 O O . GLY A 1 77 ? 6.787 7.068 1.219 1.00 84.50 77 GLY A O 1
ATOM 590 N N . GLN A 1 78 ? 5.902 8.959 2.035 1.00 88.00 78 GLN A N 1
ATOM 591 C CA . GLN A 1 78 ? 5.870 8.504 3.424 1.00 88.00 78 GLN A CA 1
ATOM 592 C C . GLN A 1 78 ? 4.771 7.464 3.648 1.00 88.00 78 GLN A C 1
ATOM 594 O O . GLN A 1 78 ? 3.652 7.624 3.161 1.00 88.00 78 GLN A O 1
ATOM 599 N N . ILE A 1 79 ? 5.094 6.429 4.427 1.00 90.06 79 ILE A N 1
ATOM 600 C CA . ILE A 1 79 ? 4.153 5.426 4.935 1.00 90.06 79 ILE A CA 1
ATOM 601 C C . ILE A 1 79 ? 4.174 5.499 6.462 1.00 90.06 79 ILE A C 1
ATOM 603 O O . ILE A 1 79 ? 5.240 5.404 7.069 1.00 90.06 79 ILE A O 1
ATOM 607 N N . GLN A 1 80 ? 3.003 5.647 7.075 1.00 90.88 80 GLN A N 1
ATOM 608 C CA . GLN A 1 80 ? 2.826 5.714 8.527 1.00 90.88 80 GLN A CA 1
ATOM 609 C C . GLN A 1 80 ? 1.710 4.774 8.990 1.00 90.88 80 GLN A C 1
ATOM 611 O O . GLN A 1 80 ? 0.801 4.455 8.224 1.00 90.88 80 GLN A O 1
ATOM 616 N N . ALA A 1 81 ? 1.783 4.316 10.239 1.00 90.25 81 ALA A N 1
ATOM 617 C CA . ALA A 1 81 ? 0.736 3.488 10.834 1.00 90.25 81 ALA A CA 1
ATOM 618 C C . ALA A 1 81 ? -0.575 4.280 10.943 1.00 90.25 81 ALA A C 1
ATOM 620 O O . ALA A 1 81 ? -0.556 5.456 11.315 1.00 90.25 81 ALA A O 1
ATOM 621 N N . ASN A 1 82 ? -1.708 3.643 10.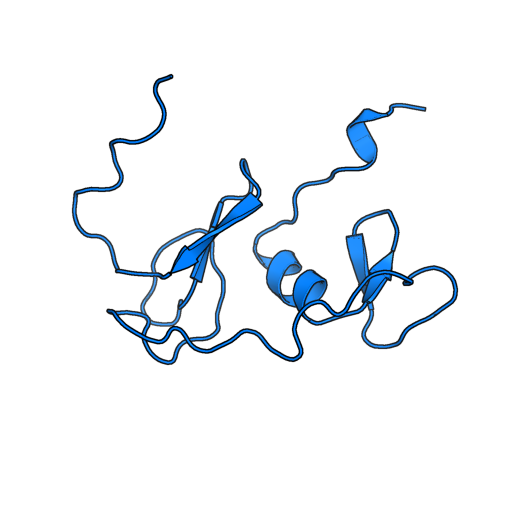643 1.00 89.62 82 ASN A N 1
ATOM 622 C CA . ASN A 1 82 ? -3.007 4.283 10.789 1.00 89.62 82 ASN A CA 1
ATOM 623 C C . ASN A 1 82 ? -3.449 4.322 12.263 1.00 89.62 82 ASN A C 1
ATOM 625 O O . ASN A 1 82 ? -4.072 3.393 12.784 1.00 89.62 82 ASN A O 1
ATOM 629 N N . LEU A 1 83 ? -3.112 5.403 12.962 1.00 86.56 83 LEU A N 1
ATOM 630 C CA . LEU A 1 83 ? -3.512 5.607 14.357 1.00 86.56 83 LEU A CA 1
ATOM 631 C C . LEU A 1 83 ? -4.934 6.191 14.500 1.00 86.56 83 LEU A C 1
ATOM 633 O O . LEU A 1 83 ? -5.330 6.527 15.616 1.00 86.56 83 LEU A O 1
ATOM 637 N N . GLY A 1 84 ? -5.700 6.261 13.401 1.00 73.69 84 GLY A N 1
ATOM 638 C CA . GLY A 1 84 ? -7.004 6.917 13.310 1.00 73.69 84 GLY A CA 1
ATOM 639 C C . GLY A 1 84 ? -6.895 8.443 13.300 1.00 73.69 84 GLY A C 1
ATOM 640 O O . GLY A 1 84 ? -5.859 9.013 13.664 1.00 73.69 84 GLY A O 1
ATOM 641 N N . ILE A 1 85 ? -7.973 9.126 12.904 1.00 63.44 85 ILE A N 1
ATOM 642 C CA . ILE A 1 85 ? -8.059 10.586 13.046 1.00 63.44 85 ILE A CA 1
ATOM 643 C C . ILE A 1 85 ? -8.127 10.942 14.538 1.00 63.44 85 ILE A C 1
ATOM 645 O O . ILE A 1 85 ? -9.188 11.012 15.151 1.00 63.44 85 ILE A O 1
ATOM 649 N N . THR A 1 86 ? -6.973 11.183 15.144 1.00 52.03 86 THR A N 1
ATOM 650 C CA . THR A 1 86 ? -6.880 12.095 16.284 1.00 52.03 86 THR A CA 1
ATOM 651 C C . THR A 1 86 ? -6.657 13.487 15.697 1.00 52.03 86 THR A C 1
ATOM 653 O O . THR A 1 86 ? -5.920 13.621 14.724 1.00 52.03 86 THR A O 1
ATOM 656 N N . GLU A 1 87 ? -7.293 14.530 16.235 1.00 47.47 87 GLU A N 1
ATOM 657 C CA . GLU A 1 87 ? -7.245 15.939 15.770 1.00 47.47 87 GLU A CA 1
ATOM 658 C C . GLU A 1 87 ? -5.826 16.571 15.628 1.00 47.47 87 GLU A C 1
ATOM 660 O O . GLU A 1 87 ? -5.690 17.779 15.454 1.00 47.47 87 GLU A O 1
ATOM 665 N N . ALA A 1 88 ? -4.737 15.799 15.685 1.00 43.00 88 ALA A N 1
ATOM 666 C CA . ALA A 1 88 ? -3.368 16.276 15.838 1.00 43.00 88 ALA A CA 1
ATOM 667 C C . ALA A 1 88 ? -2.487 16.276 14.569 1.00 43.00 88 ALA A C 1
ATOM 669 O O . ALA A 1 88 ? -1.393 16.834 14.620 1.00 43.00 88 ALA A O 1
ATOM 670 N N . THR A 1 89 ? -2.903 15.747 13.411 1.00 38.72 89 THR A N 1
ATOM 671 C CA . THR A 1 89 ? -2.037 15.759 12.203 1.00 38.72 89 THR A CA 1
ATOM 672 C C . THR A 1 89 ? -2.174 17.019 11.335 1.00 38.72 89 THR A C 1
ATOM 674 O O . THR A 1 89 ? -1.892 16.980 10.141 1.00 38.72 89 THR A O 1
ATOM 677 N N . ALA A 1 90 ? -2.588 18.151 11.914 1.00 39.59 90 ALA A N 1
ATOM 678 C CA . ALA A 1 90 ? -2.566 19.459 11.247 1.00 39.59 90 ALA A CA 1
ATOM 679 C C . ALA A 1 90 ? -1.255 20.243 11.469 1.00 39.59 90 ALA A C 1
ATOM 681 O O . ALA A 1 90 ? -1.118 21.360 10.974 1.00 39.59 90 ALA A O 1
ATOM 682 N N . LYS A 1 91 ? -0.276 19.697 12.205 1.00 42.00 91 LYS A N 1
ATOM 683 C CA . LYS A 1 91 ? 1.010 20.371 12.444 1.00 42.00 91 LYS A CA 1
ATOM 684 C C . LYS A 1 91 ? 2.204 19.447 12.253 1.00 42.00 91 LYS A C 1
ATOM 686 O O . LYS A 1 91 ? 2.722 18.910 13.222 1.00 42.00 91 LYS A O 1
ATOM 691 N N . ALA A 1 92 ? 2.670 19.322 11.016 1.00 38.97 92 ALA A N 1
ATOM 692 C CA . ALA A 1 92 ? 4.086 19.102 10.721 1.00 38.97 92 ALA A CA 1
ATOM 693 C C . ALA A 1 92 ? 4.312 19.225 9.212 1.00 38.97 92 ALA A C 1
ATOM 695 O O . ALA A 1 92 ? 4.153 18.243 8.505 1.00 38.97 92 ALA A O 1
ATOM 696 N N . VAL A 1 93 ? 4.625 20.430 8.732 1.00 35.38 93 VAL A N 1
ATOM 697 C CA . VAL A 1 93 ? 5.856 20.748 7.983 1.00 35.38 93 VAL A CA 1
ATOM 698 C C . VAL A 1 93 ? 5.921 22.277 7.932 1.00 35.38 93 VAL A C 1
ATOM 700 O O . VAL A 1 93 ? 5.311 22.908 7.077 1.00 35.38 93 VAL A O 1
ATOM 703 N N . GLU A 1 94 ? 6.646 22.872 8.870 1.00 35.59 94 GLU A N 1
ATOM 704 C CA . GLU A 1 94 ? 7.293 24.160 8.638 1.00 35.59 94 GLU A CA 1
ATOM 705 C C . GLU A 1 94 ? 8.735 23.975 9.102 1.00 35.59 94 GLU A C 1
ATOM 707 O O . GLU A 1 94 ? 8.983 23.652 10.267 1.00 35.59 94 GLU A O 1
ATOM 712 N N . HIS A 1 95 ? 9.659 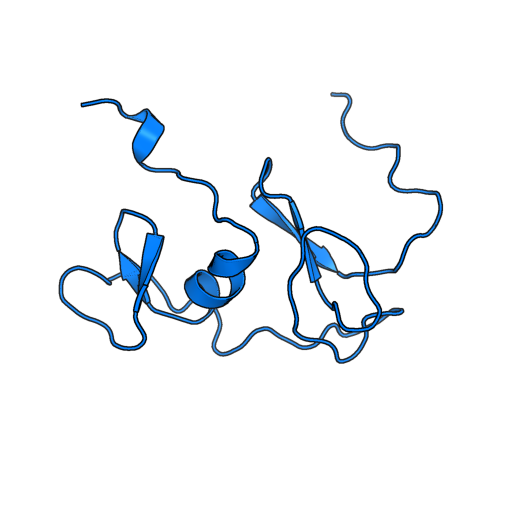24.056 8.151 1.00 36.03 95 HIS A N 1
ATOM 713 C CA . HIS A 1 95 ? 11.089 24.174 8.381 1.00 36.03 95 HIS A CA 1
ATOM 714 C C . HIS A 1 95 ? 11.677 25.075 7.305 1.00 36.03 95 HIS A C 1
ATOM 716 O O . HIS A 1 95 ? 11.237 24.944 6.139 1.00 36.03 95 HIS A O 1
#

Secondary structure (DSSP, 8-state):
--GGGG--PPPHHHHHHHHHSEE-TT--EESS--SS--B----SSPPPP-SSTTTT--EEESS--TTEEEEEETTTTEEEE-----TTTT-----